Protein AF-A0A0S4LNG4-F1 (afdb_monomer)

Structure (mmCIF, N/CA/C/O backbone):
data_AF-A0A0S4LNG4-F1
#
_entry.id   AF-A0A0S4LNG4-F1
#
loop_
_atom_site.group_PDB
_atom_site.id
_atom_site.type_symbol
_atom_site.label_atom_id
_atom_site.label_alt_id
_atom_site.label_comp_id
_atom_site.label_asym_id
_atom_site.label_entity_id
_atom_site.label_seq_id
_atom_site.pdbx_PDB_ins_code
_atom_site.Cartn_x
_atom_site.Cartn_y
_atom_site.Cartn_z
_atom_site.occupancy
_atom_site.B_iso_or_equiv
_atom_site.auth_seq_id
_atom_site.auth_comp_id
_atom_site.auth_asym_id
_atom_site.auth_atom_id
_atom_site.pdbx_PDB_model_num
ATOM 1 N N . MET A 1 1 ? -2.141 9.223 12.964 1.00 59.91 1 MET A N 1
ATOM 2 C CA . MET A 1 1 ? -3.334 8.426 12.579 1.00 59.91 1 MET A CA 1
ATOM 3 C C . MET A 1 1 ? -4.640 8.870 13.236 1.00 59.91 1 MET A C 1
ATOM 5 O O . MET A 1 1 ? -5.612 9.003 12.505 1.00 59.91 1 MET A O 1
ATOM 9 N N . ARG A 1 2 ? -4.698 9.193 14.544 1.00 57.78 2 ARG A N 1
ATOM 10 C CA . ARG A 1 2 ? -5.949 9.664 15.200 1.00 57.78 2 ARG A CA 1
ATOM 11 C C . ARG A 1 2 ? -6.624 10.856 14.504 1.00 57.78 2 ARG A C 1
ATOM 13 O O . ARG A 1 2 ? -7.841 10.875 14.394 1.00 57.78 2 ARG A O 1
ATOM 20 N N . GLN A 1 3 ? -5.848 11.802 13.974 1.00 61.09 3 GLN A N 1
ATOM 21 C CA . GLN A 1 3 ? -6.388 12.968 13.263 1.00 61.09 3 GLN A CA 1
ATOM 22 C C . GLN A 1 3 ? -7.015 12.619 11.899 1.00 61.09 3 GLN A C 1
ATOM 24 O O . GLN A 1 3 ? -7.955 13.282 11.480 1.00 61.09 3 GLN A O 1
ATOM 29 N N . ALA A 1 4 ? -6.533 11.565 11.228 1.00 62.59 4 ALA A N 1
ATOM 30 C CA . ALA A 1 4 ? -7.119 11.067 9.981 1.00 62.59 4 ALA A CA 1
ATOM 31 C C . ALA A 1 4 ? -8.401 10.264 10.253 1.00 62.59 4 ALA A C 1
ATOM 33 O O . ALA A 1 4 ? -9.414 10.483 9.596 1.00 62.59 4 ALA A O 1
ATOM 34 N N . CYS A 1 5 ? -8.386 9.409 11.284 1.00 59.38 5 CYS A N 1
ATOM 35 C CA . CYS A 1 5 ? -9.549 8.605 11.684 1.00 59.38 5 CYS A CA 1
ATOM 36 C C . CYS A 1 5 ? -10.688 9.446 12.275 1.00 59.38 5 CYS A C 1
ATOM 38 O O . CYS A 1 5 ? -11.835 9.029 12.213 1.00 59.38 5 CYS A O 1
ATOM 40 N N . GLY A 1 6 ? -10.389 10.626 12.828 1.00 62.41 6 GLY A N 1
ATOM 41 C CA . GLY A 1 6 ? -11.404 11.583 13.277 1.00 62.41 6 GLY A CA 1
ATOM 42 C C . GLY A 1 6 ? -12.000 12.452 12.162 1.00 62.41 6 GLY A C 1
ATOM 43 O O . GLY A 1 6 ? -12.927 13.204 12.435 1.00 62.41 6 GLY A O 1
ATOM 44 N N . ARG A 1 7 ? -11.467 12.393 10.931 1.00 69.69 7 ARG A N 1
ATOM 45 C CA . ARG A 1 7 ? -11.900 13.238 9.799 1.00 69.69 7 ARG A CA 1
ATOM 46 C C . ARG A 1 7 ? -12.434 12.451 8.599 1.00 69.69 7 ARG A C 1
ATOM 48 O O . ARG A 1 7 ? -12.937 13.076 7.676 1.00 69.69 7 ARG A O 1
ATOM 55 N N . SER A 1 8 ? -12.307 11.123 8.596 1.00 76.12 8 SER A N 1
ATOM 56 C CA . SER A 1 8 ? -12.681 10.264 7.463 1.00 76.12 8 SER A CA 1
ATOM 57 C C . SER A 1 8 ? -13.520 9.080 7.935 1.00 76.12 8 SER A C 1
ATOM 59 O O . SER A 1 8 ? -13.213 8.483 8.969 1.00 76.12 8 SER A O 1
ATOM 61 N N . GLU A 1 9 ? -14.537 8.706 7.158 1.00 74.81 9 GLU A N 1
ATOM 62 C CA . GLU A 1 9 ? -15.348 7.505 7.415 1.00 74.81 9 GLU A CA 1
ATOM 63 C C . GLU A 1 9 ? -14.541 6.211 7.284 1.00 74.81 9 GLU A C 1
ATOM 65 O O . GLU A 1 9 ? -14.817 5.255 8.000 1.00 74.81 9 GLU A O 1
ATOM 70 N N . GLN A 1 10 ? -13.506 6.198 6.438 1.00 78.75 10 GLN A N 1
ATOM 71 C CA . GLN A 1 10 ? -12.600 5.066 6.266 1.00 78.75 10 GLN A CA 1
ATOM 72 C C . GLN A 1 10 ? -11.161 5.555 6.073 1.00 78.75 10 GLN A C 1
ATOM 74 O O . GLN A 1 10 ? -10.897 6.473 5.297 1.00 78.75 10 GLN A O 1
ATOM 79 N N . VAL A 1 11 ? -10.218 4.938 6.783 1.00 81.94 11 VAL A N 1
ATOM 80 C CA . VAL A 1 11 ? -8.782 5.204 6.681 1.00 81.94 11 VAL A CA 1
ATOM 81 C C . VAL A 1 11 ? -8.082 3.916 6.285 1.00 81.94 11 VAL A C 1
ATOM 83 O O . VAL A 1 11 ? -8.173 2.916 6.990 1.00 81.94 11 VAL A O 1
ATOM 86 N N . ILE A 1 12 ? -7.357 3.947 5.169 1.00 82.94 12 ILE A N 1
ATOM 87 C CA . ILE A 1 12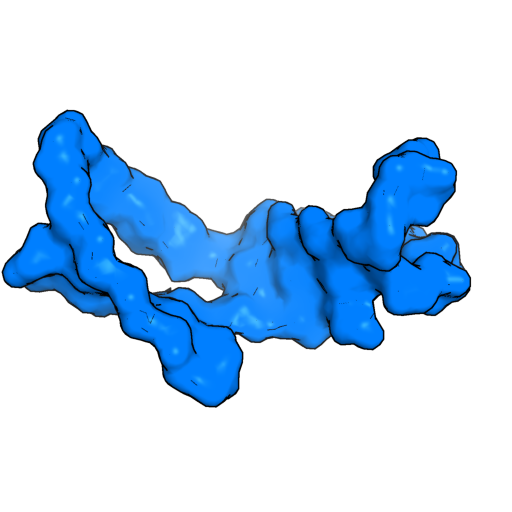 ? -6.579 2.807 4.682 1.00 82.94 12 ILE A CA 1
ATOM 88 C C . ILE A 1 12 ? -5.098 3.159 4.780 1.00 82.94 12 ILE A C 1
ATOM 90 O O . ILE A 1 12 ? -4.658 4.194 4.280 1.00 82.94 12 ILE A O 1
ATOM 94 N N . VAL A 1 13 ? -4.331 2.303 5.445 1.00 83.75 13 VAL A N 1
ATOM 95 C CA . VAL A 1 13 ? -2.886 2.441 5.610 1.00 83.75 13 VAL A CA 1
ATOM 96 C C . VAL A 1 13 ? -2.209 1.356 4.800 1.00 83.75 13 VAL A C 1
ATOM 98 O O . VAL A 1 13 ? -2.382 0.172 5.081 1.00 83.75 13 VAL A O 1
ATOM 101 N N . TYR A 1 14 ? -1.394 1.780 3.842 1.00 82.81 14 TYR A N 1
ATOM 102 C CA . TYR A 1 14 ? -0.491 0.905 3.111 1.00 82.81 14 TYR A CA 1
ATOM 103 C C . TYR A 1 14 ? 0.903 1.030 3.713 1.00 82.81 14 TYR A C 1
ATOM 105 O O . TYR A 1 14 ? 1.626 1.992 3.455 1.00 82.81 14 TYR A O 1
ATOM 113 N N . ALA A 1 15 ? 1.252 0.078 4.570 1.00 83.56 15 ALA A N 1
ATOM 114 C CA . ALA A 1 15 ? 2.587 -0.024 5.128 1.00 83.56 15 ALA A CA 1
ATOM 115 C C . ALA A 1 15 ? 3.472 -0.797 4.145 1.00 83.56 15 ALA A C 1
ATOM 117 O O . ALA A 1 15 ? 3.070 -1.833 3.620 1.00 83.56 15 ALA A O 1
ATOM 118 N N . TYR A 1 16 ? 4.673 -0.293 3.885 1.00 80.81 16 TYR A N 1
ATOM 119 C CA . TYR A 1 16 ? 5.640 -0.938 3.004 1.00 80.81 16 TYR A CA 1
ATOM 120 C C . TYR A 1 16 ? 7.021 -0.950 3.663 1.00 80.81 16 TYR A C 1
ATOM 122 O O . TYR A 1 16 ? 7.397 -0.016 4.372 1.00 80.81 16 TYR A O 1
ATOM 130 N N . GLY A 1 17 ? 7.777 -2.020 3.420 1.00 69.56 17 GLY A N 1
ATOM 131 C CA . GLY A 1 17 ? 9.091 -2.261 4.021 1.00 69.56 17 GLY A CA 1
ATOM 132 C C . GLY A 1 17 ? 9.057 -3.469 4.950 1.00 69.56 17 GLY A C 1
ATOM 133 O O . GLY A 1 17 ? 8.174 -3.555 5.784 1.00 69.56 17 GLY A O 1
ATOM 134 N N . ALA A 1 18 ? 10.007 -4.396 4.796 1.00 71.12 18 ALA A N 1
ATOM 135 C CA . ALA A 1 18 ? 9.965 -5.719 5.428 1.00 71.12 18 ALA A CA 1
ATOM 136 C C . ALA A 1 18 ? 9.801 -5.662 6.963 1.00 71.12 18 ALA A C 1
ATOM 138 O O . ALA A 1 18 ? 8.699 -5.715 7.493 1.00 71.12 18 ALA A O 1
ATOM 139 N N . ARG A 1 19 ? 10.904 -5.493 7.696 1.00 73.56 19 ARG A N 1
ATOM 140 C CA . ARG A 1 19 ? 10.891 -5.573 9.165 1.00 73.56 19 ARG A CA 1
ATOM 141 C C . ARG A 1 19 ? 10.399 -4.292 9.841 1.00 73.56 19 ARG A C 1
ATOM 143 O O . ARG A 1 19 ? 9.809 -4.339 10.912 1.00 73.56 19 ARG A O 1
ATOM 150 N N . SER A 1 20 ? 10.634 -3.136 9.223 1.00 79.31 20 SER A N 1
ATOM 151 C CA . SER A 1 20 ? 10.265 -1.844 9.813 1.00 79.31 20 SER A CA 1
ATOM 152 C C . SER A 1 20 ? 8.753 -1.642 9.878 1.00 79.31 20 SER A C 1
ATOM 154 O O . SER A 1 20 ? 8.275 -1.037 10.833 1.00 79.31 20 SER A O 1
ATOM 156 N N . ALA A 1 21 ? 7.998 -2.143 8.893 1.00 80.19 21 ALA A N 1
ATOM 157 C CA . ALA A 1 21 ? 6.544 -2.018 8.890 1.00 80.19 21 ALA A CA 1
ATOM 158 C C . ALA A 1 21 ? 5.884 -2.966 9.899 1.00 80.19 21 ALA A C 1
ATOM 160 O O . ALA A 1 21 ? 4.942 -2.554 10.571 1.00 80.19 21 ALA A O 1
ATOM 161 N N . GLU A 1 22 ? 6.405 -4.187 10.052 1.00 78.19 22 GLU A N 1
ATOM 162 C CA . GLU A 1 22 ? 5.962 -5.130 11.088 1.00 78.19 22 GLU A CA 1
ATOM 163 C C . GLU A 1 22 ? 6.209 -4.571 12.493 1.00 78.19 22 GLU A C 1
ATOM 165 O O . GLU A 1 22 ? 5.277 -4.475 13.284 1.00 78.19 22 GLU A O 1
ATOM 170 N N . VAL A 1 23 ? 7.426 -4.095 12.779 1.00 83.50 23 VAL A N 1
ATOM 171 C CA . VAL A 1 23 ? 7.771 -3.494 14.082 1.00 83.50 23 VAL A CA 1
ATOM 172 C C . VAL A 1 23 ? 6.949 -2.231 14.351 1.00 83.50 23 VAL A C 1
ATOM 174 O O . VAL A 1 23 ? 6.471 -2.004 15.466 1.00 83.50 23 VAL A O 1
ATOM 177 N N . TRP A 1 24 ? 6.749 -1.395 13.327 1.00 84.88 24 TRP A N 1
ATOM 178 C CA . TRP A 1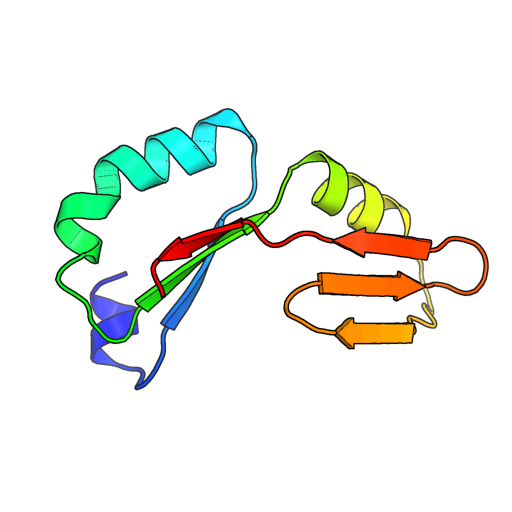 24 ? 5.874 -0.233 13.440 1.00 84.88 24 TRP A CA 1
ATOM 179 C C . TRP A 1 24 ? 4.444 -0.663 13.785 1.00 84.88 24 TRP A C 1
ATOM 181 O O . TRP A 1 24 ? 3.850 -0.099 14.708 1.00 84.88 24 TRP A O 1
ATOM 191 N N . TRP A 1 25 ? 3.920 -1.689 13.107 1.00 82.75 25 TRP A N 1
ATOM 192 C CA . TRP A 1 25 ? 2.588 -2.215 13.365 1.00 82.75 25 TRP A CA 1
ATOM 193 C C . TRP A 1 25 ? 2.460 -2.810 14.762 1.00 82.75 25 TRP A C 1
ATOM 195 O O . TRP A 1 25 ? 1.512 -2.460 15.449 1.00 82.75 25 TRP A O 1
ATOM 205 N N . GLU A 1 26 ? 3.406 -3.618 15.237 1.00 82.75 26 GLU A N 1
ATOM 206 C CA . GLU A 1 26 ? 3.383 -4.158 16.605 1.00 82.75 26 GLU A CA 1
ATOM 207 C C . GLU A 1 26 ? 3.323 -3.045 17.659 1.00 82.75 26 GLU A C 1
ATOM 209 O O . GLU A 1 26 ? 2.557 -3.132 18.618 1.00 82.75 26 GLU A O 1
ATOM 214 N N . SER A 1 27 ? 4.065 -1.951 17.450 1.00 84.31 27 SER A N 1
ATOM 215 C CA . SER A 1 27 ? 4.067 -0.816 18.381 1.00 84.31 27 SER A CA 1
ATOM 216 C C . SER A 1 27 ? 2.769 0.002 18.357 1.00 84.31 27 SER A C 1
ATOM 218 O O . SER A 1 27 ? 2.348 0.537 19.383 1.00 84.31 27 SER A O 1
ATOM 220 N N . GLN A 1 28 ? 2.129 0.127 17.190 1.00 81.75 28 GLN A N 1
ATOM 221 C CA . GLN A 1 28 ? 0.948 0.976 17.002 1.00 81.75 28 GLN A CA 1
ATOM 222 C C . GLN A 1 28 ? -0.370 0.198 17.079 1.00 81.75 28 GLN A C 1
ATOM 224 O O . GLN A 1 28 ? -1.410 0.800 17.351 1.00 81.75 28 GLN A O 1
ATOM 229 N N . SER A 1 29 ? -0.328 -1.121 16.886 1.00 79.06 29 SER A N 1
ATOM 230 C CA . SER A 1 29 ? -1.458 -2.054 16.898 1.00 79.06 29 SER A CA 1
ATOM 231 C C . SER A 1 29 ? -2.381 -1.805 18.095 1.00 79.06 29 SER A C 1
ATOM 233 O O . SER A 1 29 ? -3.543 -1.489 17.858 1.00 79.06 29 SER A O 1
ATOM 235 N N . PRO A 1 30 ? -1.909 -1.754 19.358 1.00 80.50 30 PRO A N 1
ATOM 236 C CA . PRO A 1 30 ? -2.794 -1.580 20.515 1.00 80.50 30 PRO A CA 1
ATOM 237 C C . PRO A 1 30 ? -3.573 -0.255 20.521 1.00 80.50 30 PRO A C 1
ATOM 239 O O . PRO A 1 30 ? -4.701 -0.174 21.015 1.00 80.50 30 PRO A O 1
ATOM 242 N N . ALA A 1 31 ? -2.973 0.810 19.985 1.00 77.19 31 ALA A N 1
ATOM 243 C CA . ALA A 1 31 ? -3.597 2.129 19.906 1.00 77.19 31 ALA A CA 1
ATOM 244 C C . ALA A 1 31 ? -4.543 2.244 18.702 1.00 77.19 31 ALA A C 1
ATOM 246 O O . ALA A 1 31 ? -5.556 2.946 18.767 1.00 77.19 31 ALA A O 1
ATOM 247 N N . LEU A 1 32 ? -4.201 1.563 17.608 1.00 74.94 32 L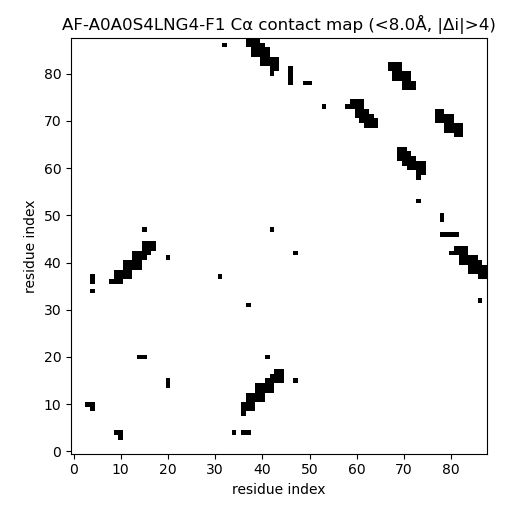EU A N 1
ATOM 248 C CA . LEU A 1 32 ? -4.941 1.557 16.355 1.00 74.94 32 LEU A CA 1
ATOM 249 C C . LEU A 1 32 ? -6.070 0.523 16.348 1.00 74.94 32 LEU A C 1
ATOM 251 O O . LEU A 1 32 ? -7.035 0.701 15.608 1.00 74.94 32 LEU A O 1
ATOM 255 N N . ASP A 1 33 ? -6.013 -0.511 17.188 1.00 75.44 33 ASP A N 1
ATOM 256 C CA . ASP A 1 33 ? -7.007 -1.585 17.244 1.00 75.44 33 ASP A CA 1
ATOM 257 C C . ASP A 1 33 ? -8.394 -1.063 17.654 1.00 75.44 33 ASP A C 1
ATOM 259 O O . ASP A 1 33 ? -9.422 -1.435 17.092 1.00 75.44 33 ASP A O 1
ATOM 263 N N . ARG A 1 34 ? -8.417 -0.035 18.507 1.00 77.25 34 ARG A N 1
ATOM 264 C CA . ARG A 1 34 ? -9.642 0.656 18.943 1.00 77.25 34 ARG A CA 1
ATOM 265 C C . ARG A 1 34 ? -10.368 1.421 17.826 1.00 77.25 34 ARG A C 1
ATOM 267 O O . ARG A 1 34 ? -11.525 1.798 18.003 1.00 77.25 34 ARG A O 1
ATOM 274 N N . LEU A 1 35 ? -9.706 1.688 16.698 1.00 76.25 35 LEU A N 1
ATOM 275 C CA . LEU A 1 35 ? -10.265 2.436 15.569 1.00 76.25 35 LEU A CA 1
ATOM 276 C C . LEU A 1 35 ? -10.954 1.473 14.599 1.00 76.25 35 LEU A C 1
ATOM 278 O O . LEU A 1 35 ? -10.287 0.731 13.881 1.00 76.25 35 LEU A O 1
ATOM 282 N N . LYS A 1 36 ? -12.289 1.481 14.573 1.00 75.88 36 LYS A N 1
ATOM 283 C CA . LYS A 1 36 ? -13.091 0.582 13.720 1.00 75.88 36 LYS A CA 1
ATOM 284 C C . LYS A 1 36 ? -13.082 0.964 12.237 1.00 75.88 36 LYS A C 1
ATOM 286 O O . LYS A 1 36 ? -13.436 0.150 11.402 1.00 75.88 36 LYS A O 1
ATOM 291 N N . ASN A 1 37 ? -12.685 2.193 11.917 1.00 80.88 37 ASN A N 1
ATOM 292 C CA . ASN A 1 37 ? -12.624 2.722 10.555 1.00 80.88 37 ASN A CA 1
ATOM 293 C C . ASN A 1 37 ? -11.228 2.625 9.923 1.00 80.88 37 ASN A C 1
ATOM 295 O O . ASN A 1 37 ? -10.932 3.361 8.983 1.00 80.88 37 ASN A O 1
ATOM 299 N N . LEU A 1 38 ? -10.347 1.780 10.463 1.00 83.56 38 LEU A N 1
ATOM 300 C CA . LEU A 1 38 ? -8.956 1.692 10.040 1.00 83.56 38 LEU A CA 1
ATOM 301 C C . LEU A 1 38 ? -8.647 0.321 9.443 1.00 83.56 38 LEU A C 1
ATOM 303 O O . LEU A 1 38 ? -8.601 -0.674 10.162 1.00 83.56 38 LEU A O 1
ATOM 307 N N . THR A 1 39 ? -8.309 0.314 8.160 1.00 85.19 39 THR A N 1
ATOM 308 C CA . THR A 1 39 ? -7.773 -0.851 7.461 1.00 85.19 39 THR A CA 1
ATOM 309 C C . THR A 1 39 ? -6.264 -0.693 7.331 1.00 85.19 39 THR A C 1
ATOM 311 O O . THR A 1 3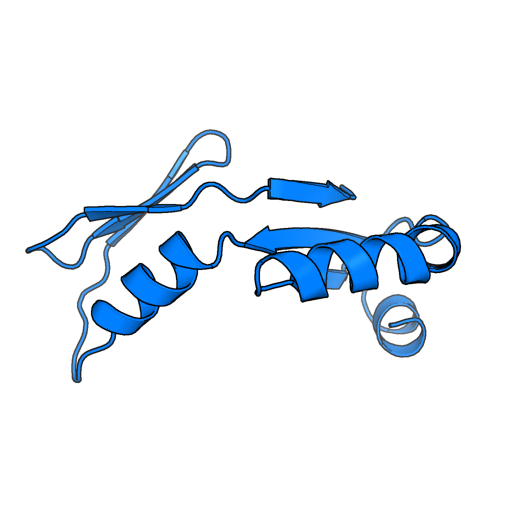9 ? -5.788 0.319 6.817 1.00 85.19 39 THR A O 1
ATOM 314 N N . VAL A 1 40 ? -5.492 -1.684 7.776 1.00 84.56 40 VAL A N 1
ATOM 315 C CA . VAL A 1 40 ? -4.029 -1.677 7.634 1.00 84.56 40 VAL A CA 1
ATOM 316 C C . VAL A 1 40 ? -3.597 -2.857 6.791 1.00 84.56 40 VAL A C 1
ATOM 318 O O . VAL A 1 40 ? -3.929 -4.006 7.078 1.00 84.56 40 VAL A O 1
ATOM 321 N N . THR A 1 41 ? -2.857 -2.550 5.735 1.00 86.31 41 THR A N 1
ATOM 322 C CA . THR A 1 41 ? -2.373 -3.509 4.752 1.00 86.31 41 THR A CA 1
ATOM 323 C C . THR A 1 41 ? -0.866 -3.374 4.630 1.00 86.31 41 THR A C 1
ATOM 325 O O . THR A 1 41 ? -0.352 -2.273 4.434 1.00 86.31 41 THR A O 1
ATOM 328 N N . LEU A 1 42 ? -0.168 -4.494 4.754 1.00 84.94 42 LEU A N 1
ATOM 329 C CA . LEU A 1 42 ? 1.261 -4.610 4.546 1.00 84.94 42 LEU A CA 1
ATOM 330 C C . LEU A 1 42 ? 1.525 -5.059 3.110 1.00 84.94 42 LEU A C 1
ATOM 332 O O . LEU A 1 42 ? 0.964 -6.049 2.640 1.00 84.94 42 LEU A O 1
ATOM 336 N N . LEU A 1 43 ? 2.383 -4.315 2.422 1.00 84.19 43 LEU A N 1
ATOM 337 C CA . LEU A 1 43 ? 2.863 -4.663 1.095 1.00 84.19 43 LEU A CA 1
ATOM 338 C C . LEU A 1 43 ? 4.254 -5.297 1.213 1.00 84.19 43 LEU A C 1
ATOM 340 O O . LEU A 1 43 ? 5.173 -4.640 1.727 1.00 84.19 43 LEU A O 1
ATOM 344 N N . PRO A 1 44 ? 4.444 -6.525 0.696 1.00 81.88 44 PRO A N 1
ATOM 345 C CA . PRO A 1 44 ? 5.758 -7.140 0.607 1.00 81.88 44 PRO A CA 1
ATOM 346 C C . PRO A 1 44 ? 6.727 -6.245 -0.168 1.00 81.88 44 PRO A C 1
ATOM 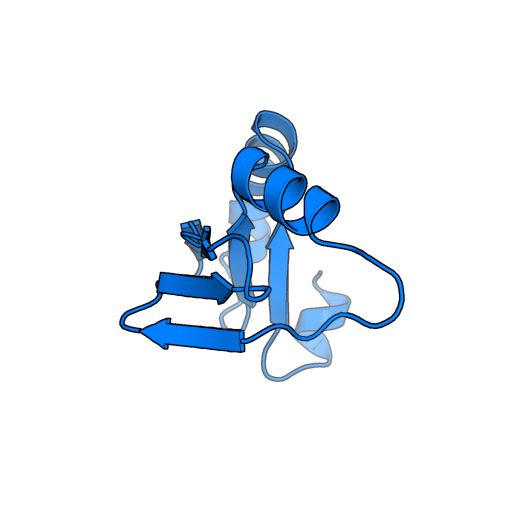348 O O . PRO A 1 44 ? 6.407 -5.698 -1.227 1.00 81.88 44 PRO A O 1
ATOM 351 N N . MET A 1 45 ? 7.947 -6.099 0.352 1.00 82.69 45 MET A N 1
ATOM 352 C CA . MET A 1 45 ? 8.951 -5.224 -0.260 1.00 82.69 45 MET A CA 1
ATOM 353 C C . MET A 1 45 ? 9.343 -5.692 -1.670 1.00 82.69 45 MET A C 1
ATOM 355 O O . MET A 1 45 ? 9.675 -4.865 -2.516 1.00 82.69 45 MET A O 1
ATOM 359 N N . GLU A 1 46 ? 9.280 -6.997 -1.933 1.00 82.81 46 GLU A N 1
ATOM 360 C CA . GLU A 1 46 ? 9.522 -7.575 -3.258 1.00 82.81 46 GLU A CA 1
ATOM 361 C C . GLU A 1 46 ? 8.484 -7.094 -4.276 1.00 82.81 46 GLU A C 1
ATOM 363 O O . GLU A 1 46 ? 8.861 -6.582 -5.330 1.00 82.81 46 GLU A O 1
ATOM 368 N N . SER A 1 47 ? 7.195 -7.132 -3.924 1.00 83.19 47 SER A N 1
ATOM 369 C CA . SER A 1 47 ? 6.107 -6.630 -4.770 1.00 83.19 47 SER A CA 1
ATOM 370 C C . SER A 1 47 ? 6.233 -5.128 -5.040 1.00 83.19 47 SER A C 1
ATOM 372 O O . SER A 1 47 ? 6.051 -4.688 -6.172 1.00 83.19 47 SER A O 1
ATOM 374 N N . VAL A 1 48 ? 6.608 -4.331 -4.030 1.00 83.94 48 VAL A N 1
ATOM 375 C CA . VAL A 1 48 ? 6.826 -2.880 -4.194 1.00 83.94 48 VAL A CA 1
ATOM 376 C C . VAL A 1 48 ? 8.011 -2.591 -5.116 1.00 83.94 48 VAL A C 1
ATOM 378 O O . VAL A 1 48 ? 7.924 -1.707 -5.966 1.00 83.94 48 VAL A O 1
ATOM 381 N N . ARG A 1 49 ? 9.116 -3.335 -4.985 1.00 85.31 49 ARG A N 1
ATOM 382 C CA . ARG A 1 49 ? 10.283 -3.195 -5.871 1.00 85.31 49 ARG A CA 1
ATOM 383 C C . ARG A 1 49 ? 9.953 -3.584 -7.305 1.00 85.31 49 ARG A C 1
ATOM 385 O O . ARG A 1 49 ? 10.363 -2.880 -8.223 1.00 85.31 49 ARG A O 1
ATOM 392 N N . ALA A 1 50 ? 9.209 -4.668 -7.490 1.00 84.56 50 ALA A N 1
ATOM 393 C CA . ALA A 1 50 ? 8.767 -5.097 -8.805 1.00 84.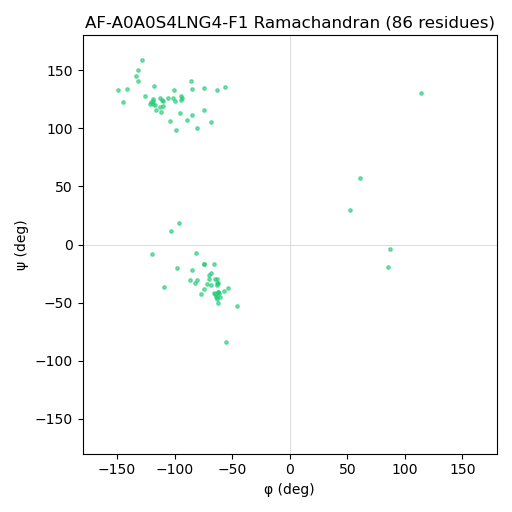56 50 ALA A CA 1
ATOM 394 C C . ALA A 1 50 ? 7.848 -4.042 -9.447 1.00 84.56 50 ALA A C 1
ATOM 396 O O . ALA A 1 50 ? 8.064 -3.656 -10.594 1.00 84.56 50 ALA A O 1
ATOM 397 N N . LEU A 1 51 ? 6.903 -3.481 -8.683 1.00 84.69 51 LEU A N 1
ATOM 398 C CA . LEU A 1 51 ? 6.040 -2.392 -9.148 1.00 84.69 51 LEU A CA 1
ATOM 399 C C . LEU A 1 51 ? 6.848 -1.141 -9.519 1.00 84.69 51 LEU A C 1
ATOM 401 O O . LEU A 1 51 ? 6.597 -0.518 -10.548 1.00 84.69 51 LEU A O 1
ATOM 405 N N . ALA A 1 52 ? 7.854 -0.794 -8.713 1.00 85.62 52 ALA A N 1
ATOM 406 C CA . ALA A 1 52 ? 8.760 0.308 -9.014 1.00 85.62 52 ALA A CA 1
ATOM 407 C C . ALA A 1 52 ? 9.578 0.053 -10.294 1.00 85.62 52 ALA A C 1
ATOM 409 O O . ALA A 1 52 ? 9.819 0.988 -11.049 1.00 85.62 52 AL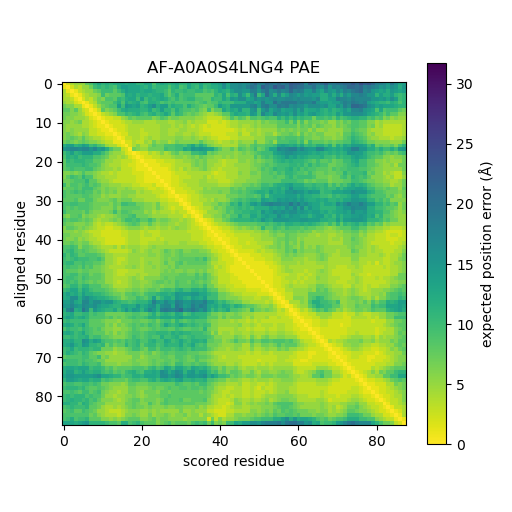A A O 1
ATOM 410 N N . ALA A 1 53 ? 9.960 -1.195 -10.580 1.00 85.44 53 ALA A N 1
ATOM 411 C CA . ALA A 1 53 ? 10.652 -1.559 -11.819 1.00 85.44 53 ALA A CA 1
ATOM 412 C C . ALA A 1 53 ? 9.750 -1.470 -13.068 1.00 85.44 53 ALA A C 1
ATOM 414 O O . ALA A 1 53 ? 10.248 -1.231 -14.170 1.00 85.44 53 ALA A O 1
ATOM 415 N N . MET A 1 54 ? 8.429 -1.615 -12.912 1.00 83.31 54 MET A N 1
ATOM 416 C CA . MET A 1 54 ? 7.459 -1.362 -13.988 1.00 83.31 54 MET A CA 1
ATOM 417 C C . MET A 1 54 ? 7.251 0.130 -14.269 1.00 83.31 54 MET A C 1
ATOM 419 O O . MET A 1 54 ? 6.719 0.481 -15.324 1.00 83.31 54 MET A O 1
ATOM 423 N N . ALA A 1 55 ? 7.652 1.017 -13.354 1.00 83.88 55 ALA A N 1
ATOM 424 C CA . ALA A 1 55 ? 7.408 2.444 -13.490 1.00 83.88 55 ALA A CA 1
ATOM 425 C C . ALA A 1 55 ? 8.227 3.041 -14.651 1.00 83.88 55 ALA A C 1
ATOM 427 O O . ALA A 1 55 ? 9.436 3.237 -14.547 1.00 83.88 55 ALA A O 1
ATOM 428 N N . LYS A 1 56 ? 7.561 3.349 -15.771 1.00 81.75 56 LYS A N 1
ATOM 429 C CA . LYS A 1 56 ? 8.160 3.942 -16.981 1.00 81.75 56 LYS A CA 1
ATOM 430 C C . LYS A 1 56 ? 7.393 5.192 -17.449 1.00 81.75 56 LYS A C 1
ATOM 432 O O . LYS A 1 56 ? 6.230 5.366 -17.107 1.00 81.75 56 LYS A O 1
ATOM 437 N N . PRO A 1 57 ? 7.984 6.096 -18.242 1.00 81.75 57 PRO A N 1
ATOM 438 C CA . PRO A 1 57 ? 7.213 7.158 -18.890 1.00 81.75 57 PRO A CA 1
ATOM 439 C C . PRO A 1 57 ? 6.185 6.539 -19.862 1.00 81.75 57 PRO A C 1
ATOM 441 O O . PRO A 1 57 ? 6.549 5.657 -20.632 1.00 81.75 57 PRO A O 1
ATOM 444 N N . ALA A 1 58 ? 4.922 6.991 -19.826 1.00 79.25 58 ALA A N 1
ATOM 445 C CA . ALA A 1 58 ? 3.801 6.478 -20.639 1.00 79.25 58 ALA A CA 1
ATOM 446 C C . ALA A 1 58 ? 3.441 4.986 -20.418 1.00 79.25 58 ALA A C 1
ATOM 448 O O . ALA A 1 58 ? 3.414 4.186 -21.351 1.00 79.25 58 ALA A O 1
ATOM 449 N N . MET A 1 59 ? 3.132 4.611 -19.173 1.00 83.12 59 MET A N 1
ATOM 450 C CA . MET A 1 59 ? 2.746 3.237 -18.814 1.00 83.12 59 MET A CA 1
ATOM 451 C C . MET A 1 59 ? 1.318 2.909 -19.267 1.00 83.12 59 MET A C 1
ATOM 453 O O . MET A 1 59 ? 0.390 3.669 -18.990 1.00 83.12 59 MET A O 1
ATOM 457 N N . GLN A 1 60 ? 1.127 1.735 -19.869 1.00 82.06 60 GLN A N 1
ATOM 458 C CA . GLN A 1 60 ? -0.181 1.088 -19.964 1.00 82.06 60 GLN A CA 1
ATOM 459 C C . GLN A 1 60 ? -0.202 -0.051 -18.953 1.00 82.06 60 GLN A C 1
ATOM 461 O O . GLN A 1 60 ? 0.468 -1.056 -19.151 1.00 82.06 60 GLN A O 1
ATOM 466 N N . LEU A 1 61 ? -0.923 0.135 -17.849 1.00 86.88 61 LEU A N 1
ATOM 467 C CA . LEU A 1 61 ? -1.036 -0.868 -16.797 1.00 86.88 61 LEU A CA 1
ATOM 468 C C . LEU A 1 61 ? -2.451 -1.436 -16.794 1.00 86.88 61 LEU A C 1
ATOM 470 O O . LEU A 1 61 ? -3.418 -0.694 -16.624 1.00 86.88 61 LEU A O 1
ATOM 474 N N . GLN A 1 62 ? -2.568 -2.750 -16.939 1.00 88.19 62 GLN A N 1
ATOM 475 C CA . GLN A 1 62 ? -3.808 -3.479 -16.730 1.00 88.19 62 GLN A CA 1
ATOM 476 C C . GLN A 1 62 ? -3.852 -3.993 -15.295 1.00 88.19 62 GLN A C 1
ATOM 478 O O . GLN A 1 62 ? -2.942 -4.688 -14.851 1.00 88.19 62 GLN A O 1
ATOM 483 N N . TRP A 1 63 ? -4.928 -3.658 -14.588 1.00 89.62 63 TRP A N 1
ATOM 484 C CA . TRP A 1 63 ? -5.149 -4.043 -13.200 1.00 89.62 63 TRP A CA 1
ATOM 485 C C . TRP A 1 63 ? -6.293 -5.048 -13.144 1.00 89.62 63 TRP A C 1
ATOM 487 O O . TRP A 1 63 ? -7.391 -4.763 -13.618 1.00 89.62 63 TRP A O 1
ATOM 497 N N . THR A 1 64 ? -6.043 -6.210 -12.553 1.00 89.31 64 THR A N 1
ATOM 498 C CA . THR A 1 64 ? -7.062 -7.239 -12.321 1.00 89.31 64 THR A CA 1
ATOM 499 C C . THR A 1 64 ? -7.133 -7.513 -10.829 1.00 89.31 64 THR A C 1
ATOM 501 O O . THR A 1 64 ? -6.128 -7.873 -10.225 1.00 89.31 64 THR A O 1
ATOM 504 N N . ILE A 1 65 ? -8.304 -7.316 -10.227 1.00 89.31 65 ILE A N 1
ATOM 505 C CA . ILE A 1 65 ? -8.526 -7.528 -8.794 1.00 89.31 65 ILE A CA 1
ATOM 506 C C . ILE A 1 65 ? -9.472 -8.714 -8.650 1.00 89.31 65 ILE A C 1
ATOM 508 O O . ILE A 1 65 ? -10.603 -8.651 -9.130 1.00 89.31 65 ILE A O 1
ATOM 512 N N . GLN A 1 66 ? -9.016 -9.787 -8.007 1.00 85.62 66 GLN A N 1
ATOM 513 C CA . GLN A 1 66 ? -9.790 -11.017 -7.861 1.00 85.62 66 GLN A CA 1
ATOM 514 C C . GLN A 1 66 ? -9.507 -11.666 -6.506 1.00 85.62 66 GLN A C 1
ATOM 516 O O . GLN A 1 66 ? -8.358 -11.934 -6.180 1.00 85.62 66 GLN A O 1
ATOM 521 N N . ASP A 1 67 ? -10.547 -11.878 -5.697 1.00 84.56 67 ASP A N 1
ATOM 522 C CA . ASP A 1 67 ? -10.456 -12.537 -4.381 1.00 84.56 67 ASP A CA 1
ATOM 523 C C . ASP A 1 67 ? -9.394 -11.944 -3.429 1.00 84.56 67 ASP A C 1
ATOM 525 O O . ASP A 1 67 ? -8.828 -12.633 -2.586 1.00 84.56 67 ASP A O 1
ATOM 529 N N . GLY A 1 68 ? -9.118 -10.640 -3.549 1.00 77.19 68 GLY A N 1
ATOM 530 C CA . GLY A 1 68 ? -8.097 -9.945 -2.752 1.00 77.19 68 GLY A CA 1
ATOM 531 C C . GLY A 1 68 ? -6.681 -9.995 -3.335 1.00 77.19 68 GLY A C 1
ATOM 532 O O . GLY A 1 68 ? -5.796 -9.317 -2.816 1.00 77.19 68 GLY A O 1
ATOM 533 N N . HIS A 1 69 ? -6.487 -10.713 -4.439 1.00 83.56 69 HIS A N 1
ATOM 534 C CA . HIS A 1 69 ? -5.278 -10.678 -5.248 1.00 83.56 69 HIS A CA 1
ATOM 535 C C . HIS A 1 69 ? -5.340 -9.542 -6.260 1.00 83.56 69 HI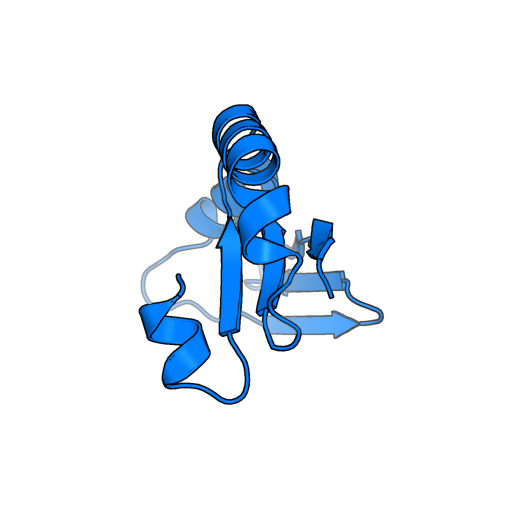S A C 1
ATOM 537 O O . HIS A 1 69 ? -6.387 -9.278 -6.859 1.00 83.56 69 HIS A O 1
ATOM 543 N N . ILE A 1 70 ? -4.205 -8.880 -6.468 1.00 89.06 70 ILE A N 1
ATOM 544 C CA . ILE A 1 70 ? -4.075 -7.819 -7.462 1.00 89.06 70 ILE A CA 1
ATOM 545 C C . ILE A 1 70 ? -3.019 -8.245 -8.473 1.00 89.06 70 ILE A C 1
ATOM 547 O O . ILE A 1 70 ? -1.861 -8.452 -8.125 1.00 89.06 70 ILE A O 1
ATOM 551 N N . TRP A 1 71 ? -3.410 -8.338 -9.736 1.00 89.56 71 TRP A N 1
ATOM 552 C CA . TRP A 1 71 ? -2.505 -8.585 -10.848 1.00 89.56 71 TRP A CA 1
ATOM 553 C C . TRP A 1 71 ? -2.319 -7.303 -11.643 1.00 89.56 71 TRP A C 1
ATOM 555 O O . TRP A 1 71 ? -3.296 -6.694 -12.083 1.00 89.56 71 TRP A O 1
ATOM 565 N N . ILE A 1 72 ? -1.067 -6.897 -11.828 1.00 89.50 72 ILE A N 1
ATOM 566 C CA . ILE A 1 72 ? -0.700 -5.711 -12.599 1.00 89.50 72 ILE A CA 1
ATOM 567 C C . ILE A 1 72 ? 0.135 -6.161 -13.790 1.00 89.50 72 ILE A C 1
ATOM 569 O O . ILE A 1 72 ? 1.196 -6.750 -13.609 1.00 89.50 72 ILE A O 1
ATOM 573 N N . ALA A 1 73 ? -0.325 -5.886 -15.007 1.00 89.12 73 ALA A N 1
ATOM 574 C CA . ALA A 1 73 ? 0.401 -6.208 -16.232 1.00 89.12 73 ALA A CA 1
ATOM 575 C C . ALA A 1 73 ? 0.745 -4.938 -17.018 1.00 89.12 73 ALA A C 1
ATOM 577 O O . ALA A 1 73 ? -0.114 -4.076 -17.170 1.00 89.12 73 ALA A O 1
ATOM 578 N N . ASP A 1 74 ? 1.968 -4.832 -17.547 1.00 85.75 74 ASP A N 1
ATOM 579 C CA . ASP A 1 74 ? 2.379 -3.748 -18.468 1.00 85.75 74 ASP A CA 1
ATOM 580 C C . ASP A 1 74 ? 2.434 -4.189 -19.944 1.00 85.75 74 ASP A C 1
ATOM 582 O O . ASP A 1 74 ? 3.000 -3.500 -20.792 1.00 85.75 74 ASP A O 1
ATOM 586 N N . GLY A 1 75 ? 1.887 -5.371 -20.247 1.00 82.94 75 GLY A N 1
ATOM 587 C CA . GLY A 1 75 ? 1.955 -6.013 -21.562 1.00 82.94 75 GLY A CA 1
ATOM 588 C C . GLY A 1 75 ? 3.223 -6.843 -21.804 1.00 82.94 75 GLY A C 1
ATOM 589 O O . GLY A 1 75 ? 3.196 -7.720 -22.662 1.00 82.94 75 GLY A O 1
ATOM 590 N N . ALA A 1 76 ? 4.300 -6.632 -21.039 1.00 82.38 76 ALA A N 1
ATOM 591 C CA . ALA A 1 76 ? 5.537 -7.417 -21.119 1.00 82.38 76 ALA A CA 1
ATOM 592 C C . ALA A 1 76 ? 5.744 -8.322 -19.895 1.00 82.38 76 ALA A C 1
ATOM 594 O O . ALA A 1 76 ? 6.240 -9.440 -20.024 1.00 82.38 76 ALA A O 1
ATOM 595 N N . GLN A 1 77 ? 5.361 -7.850 -18.711 1.00 85.25 77 GLN A N 1
ATOM 596 C CA . GLN A 1 77 ? 5.448 -8.587 -17.457 1.00 85.25 77 GLN A CA 1
ATOM 597 C C . GLN A 1 77 ? 4.130 -8.496 -16.690 1.00 85.25 77 GLN A C 1
ATOM 599 O O . GLN A 1 77 ? 3.395 -7.509 -16.786 1.00 85.25 77 GLN A O 1
ATOM 604 N N . THR A 1 78 ? 3.838 -9.534 -15.912 1.00 87.69 78 THR A N 1
ATOM 605 C CA . THR A 1 78 ? 2.693 -9.577 -15.005 1.00 87.69 78 THR A CA 1
ATOM 606 C C . THR A 1 78 ? 3.207 -9.731 -13.584 1.00 87.69 78 THR A C 1
ATOM 608 O O . THR A 1 78 ? 3.926 -10.679 -13.275 1.00 87.69 78 THR A O 1
ATOM 611 N N . LEU A 1 79 ? 2.831 -8.796 -12.719 1.00 87.81 79 LEU A N 1
ATOM 612 C CA . LEU A 1 79 ? 3.109 -8.840 -11.296 1.00 87.81 79 LEU A CA 1
ATOM 613 C C . LEU A 1 79 ? 1.888 -9.306 -10.532 1.00 87.81 79 LEU A C 1
ATOM 615 O O . LEU A 1 79 ? 0.793 -8.777 -10.713 1.00 87.81 79 LEU A O 1
ATOM 619 N N . HIS A 1 80 ? 2.124 -10.244 -9.625 1.00 88.50 80 HIS A N 1
ATOM 620 C CA . HIS A 1 80 ? 1.173 -10.611 -8.597 1.00 88.50 80 HIS A CA 1
ATOM 621 C C . HIS A 1 80 ? 1.478 -9.823 -7.321 1.00 88.50 80 HIS A C 1
ATOM 623 O O . HIS A 1 80 ? 2.600 -9.858 -6.810 1.00 88.50 80 HIS A O 1
ATOM 629 N N . LEU A 1 81 ? 0.486 -9.099 -6.813 1.00 84.62 81 LEU A N 1
ATOM 630 C CA . LEU A 1 81 ? 0.533 -8.440 -5.518 1.00 84.62 81 LEU A CA 1
ATOM 631 C C . LEU A 1 81 ? -0.441 -9.123 -4.567 1.00 84.62 81 LEU A C 1
ATOM 633 O O . LEU A 1 81 ? -1.662 -9.028 -4.715 1.00 84.62 81 LEU A O 1
ATOM 637 N N . GLU A 1 82 ? 0.137 -9.748 -3.549 1.00 82.56 82 GLU A N 1
ATOM 638 C CA . GLU A 1 82 ? -0.586 -10.247 -2.390 1.00 82.56 82 GLU A CA 1
ATOM 639 C C . GLU A 1 82 ? -0.511 -9.201 -1.282 1.00 82.56 82 GLU A C 1
ATOM 641 O O . GLU A 1 82 ? 0.554 -8.869 -0.755 1.00 82.56 82 GLU A O 1
ATOM 646 N N . LEU A 1 83 ? -1.667 -8.629 -0.968 1.00 81.31 83 LEU A N 1
ATOM 647 C CA . LEU A 1 83 ? -1.807 -7.658 0.100 1.00 81.31 83 LEU A CA 1
ATOM 648 C C . LEU A 1 83 ? -2.000 -8.396 1.421 1.00 81.31 83 LEU A C 1
ATOM 650 O O . LEU A 1 83 ? -3.052 -8.986 1.667 1.00 81.31 83 LEU A O 1
ATOM 654 N N . GLN A 1 84 ? -1.014 -8.317 2.310 1.00 82.44 84 GLN A N 1
ATOM 655 C CA . GLN A 1 84 ? -1.145 -8.902 3.636 1.00 82.44 84 GLN A CA 1
ATOM 656 C C . GLN A 1 84 ? -1.952 -7.952 4.523 1.00 82.44 84 GLN A C 1
ATOM 658 O O . GLN A 1 84 ? -1.449 -6.948 5.031 1.00 82.44 84 GLN A O 1
ATOM 663 N N . ARG A 1 85 ? -3.242 -8.244 4.706 1.00 82.44 85 ARG A N 1
ATOM 664 C CA . ARG A 1 85 ? -4.101 -7.433 5.573 1.00 82.44 85 ARG A CA 1
ATOM 665 C C . ARG A 1 85 ? -3.776 -7.717 7.040 1.00 82.44 85 ARG A C 1
ATOM 667 O O . ARG A 1 85 ? -3.993 -8.820 7.525 1.00 82.44 85 ARG A O 1
ATOM 674 N N . LEU A 1 86 ? -3.277 -6.701 7.739 1.00 79.56 86 LEU A N 1
ATOM 675 C CA . LEU A 1 86 ? -2.978 -6.757 9.172 1.00 79.56 86 LEU A CA 1
ATOM 676 C C . LEU A 1 86 ? -4.205 -6.408 10.022 1.00 79.56 86 LEU A C 1
ATOM 678 O O . LEU A 1 86 ? -4.348 -6.907 11.134 1.00 79.56 86 LEU A O 1
ATOM 682 N N . LYS A 1 87 ? -5.094 -5.554 9.496 1.00 77.81 87 LYS A N 1
ATOM 683 C CA . LYS A 1 87 ? -6.357 -5.171 10.137 1.00 77.81 87 LYS A CA 1
ATOM 684 C C . LYS A 1 87 ? -7.432 -4.852 9.096 1.00 77.81 87 LYS A C 1
ATOM 686 O O . LYS A 1 87 ? -7.141 -4.112 8.153 1.00 77.81 87 LYS A O 1
ATOM 691 N N . SER A 1 88 ? -8.644 -5.388 9.271 1.00 69.88 88 SER A N 1
ATOM 692 C CA . SER A 1 88 ? -9.847 -5.080 8.473 1.00 69.88 88 SER A CA 1
ATOM 693 C C . SER A 1 88 ? -10.900 -4.368 9.299 1.00 69.88 88 SER A C 1
ATOM 695 O O . SER A 1 88 ? -11.190 -4.894 10.398 1.00 69.88 88 SER A O 1
#

Mean predicted aligned error: 7.2 Å

Secondary structure (DSSP, 8-state):
-HHHHTT-S-EEEEEESHHHHHHHHHHHHHHHTT-TTEEEEEEPHHHHHHHHHH--TT---EEEEETTEEEEE-SS-EEEEE-EEEE-

Organism: NCBI:txid1742973

InterPro domains:
  IPR009822 YaeQ [PF07152] (1-82)
  IPR009822 YaeQ [SM01322] (1-85)
  IPR011335 Restriction endonuclease type II-like [SSF52980] (2-87)
  IPR038590 YaeQ superfamily [G3DSA:3.10.640.10] (1-88)

Solvent-accessible surface area (backbone atoms only — not comparable to full-atom values): 5280 Å² total; per-residue (Å²): 108,71,74,54,58,75,72,39,86,67,38,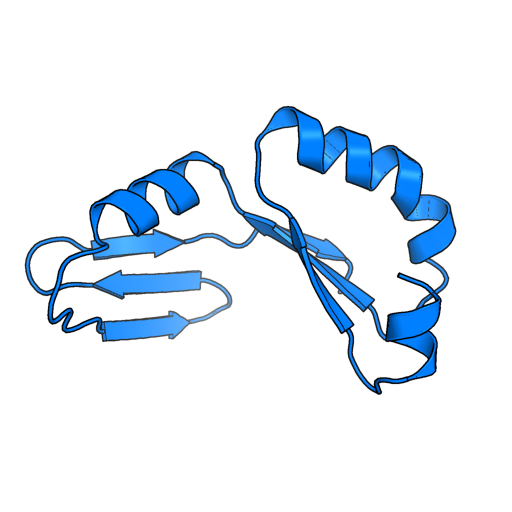78,43,80,40,66,41,68,68,65,35,52,54,50,41,66,74,42,41,80,73,50,65,77,44,87,44,43,33,34,31,39,41,51,47,66,49,54,51,52,55,56,71,66,66,54,92,89,71,61,73,49,78,45,81,54,100,75,36,37,36,44,27,61,89,84,55,76,45,74,39,69,62,46,69,79,38,118

pLDDT: mean 80.73, std 7.09, range [57.78, 89.62]

Foldseek 3Di:
DVVVLVPDQAAEAEAEDDVVSVVVCVVCVVVCVPRPRYWYWYWYNVLVVVVVVQDDPPFDWDWDADPQWIWIDRPPDIGITRIHTPDD

Radius of gyration: 15.12 Å; Cα contacts (8 Å, |Δi|>4): 119; chains: 1; bounding box: 26×26×42 Å

Nearest PDB structures (foldseek):
  3c0u-assembly2_A  TM=9.659E-01  e=2.068E-08  Escherichia coli K-12
  3c0u-assembly3_B  TM=9.638E-01  e=5.152E-08  Escherichia coli K-12
  2g3w-assembly1_B  TM=9.658E-01  e=2.997E-07  Xanthomonas citri
  7tcb-assembly3_C  TM=9.083E-01  e=3.572E-06  Vibrio parahaemolyticus RIMD 2210633
  2ot9-assembly1_A  TM=9.236E-01  e=4.949E-06  Pseudomonas syringae pv. tomato str. DC3000

Sequence (88 aa):
MRQACGRSEQVIVYAYGARSAEVWWESQSPALDRLKNLTVTLLPMESVRALAAMAKPAMQLQWTIQDGHIWIADGAQTLHLELQRLKS